Protein AF-A0A928F0D7-F1 (afdb_monomer)

Structure (mmCIF, N/CA/C/O backbone):
data_AF-A0A928F0D7-F1
#
_entry.id   AF-A0A928F0D7-F1
#
loop_
_atom_site.group_PDB
_atom_site.id
_atom_site.type_symbol
_atom_site.label_atom_id
_atom_site.label_alt_id
_atom_site.label_comp_id
_atom_site.label_asym_id
_atom_site.label_entity_id
_atom_site.label_seq_id
_atom_site.pdbx_PDB_ins_code
_atom_site.Cartn_x
_atom_site.Cartn_y
_atom_site.Cartn_z
_atom_site.occupancy
_atom_site.B_iso_or_equiv
_atom_site.auth_seq_id
_atom_site.auth_comp_id
_atom_site.auth_asym_id
_atom_site.auth_atom_id
_atom_site.pdbx_PDB_model_num
ATOM 1 N N . MET A 1 1 ? -34.756 -1.075 4.981 1.00 40.56 1 MET A N 1
ATOM 2 C CA . MET A 1 1 ? -33.347 -1.495 5.172 1.00 40.56 1 MET A CA 1
ATOM 3 C C . MET A 1 1 ? -32.437 -0.626 4.311 1.00 40.56 1 MET A C 1
ATOM 5 O O . MET A 1 1 ? -32.427 -0.788 3.096 1.00 40.56 1 MET A O 1
ATOM 9 N N . ARG A 1 2 ? -31.696 0.325 4.898 1.00 47.81 2 ARG A N 1
ATOM 10 C CA . ARG A 1 2 ? -30.584 0.982 4.189 1.00 47.81 2 ARG A CA 1
ATOM 11 C C . ARG A 1 2 ? -29.547 -0.110 3.924 1.00 47.81 2 ARG A C 1
ATOM 13 O O . ARG A 1 2 ? -28.918 -0.562 4.872 1.00 47.81 2 ARG A O 1
ATOM 20 N N . ARG A 1 3 ? -29.404 -0.576 2.676 1.00 47.81 3 ARG A N 1
ATOM 21 C CA . ARG A 1 3 ? -28.232 -1.369 2.273 1.00 47.81 3 ARG A CA 1
ATOM 22 C C . ARG A 1 3 ? -27.019 -0.530 2.664 1.00 47.81 3 ARG A C 1
ATOM 24 O O . ARG A 1 3 ? -26.816 0.532 2.077 1.00 47.81 3 ARG A O 1
ATOM 31 N N . GLY A 1 4 ? -26.316 -0.930 3.722 1.00 54.19 4 GLY A N 1
ATOM 32 C CA . GLY A 1 4 ? -25.135 -0.229 4.208 1.00 54.19 4 GLY A CA 1
ATOM 33 C C . GLY A 1 4 ? -24.134 -0.186 3.067 1.00 54.19 4 GLY A C 1
ATOM 34 O O . GLY A 1 4 ? -23.581 -1.213 2.687 1.00 54.19 4 GLY A O 1
ATOM 35 N N . ARG A 1 5 ? -23.997 0.975 2.428 1.00 63.88 5 ARG A N 1
ATOM 36 C CA . ARG A 1 5 ? -23.046 1.168 1.339 1.00 63.88 5 ARG A CA 1
ATOM 37 C C . ARG A 1 5 ? -21.666 1.031 1.980 1.00 63.88 5 ARG A C 1
ATOM 39 O O . ARG A 1 5 ? -21.273 1.949 2.695 1.00 63.88 5 ARG A O 1
ATOM 46 N N . LYS A 1 6 ? -20.987 -0.108 1.768 1.00 68.44 6 LYS A N 1
ATOM 47 C CA . LYS A 1 6 ? -19.588 -0.294 2.182 1.00 68.44 6 LYS A CA 1
ATOM 48 C C . LYS A 1 6 ? -18.804 0.944 1.765 1.00 68.44 6 LYS A C 1
ATOM 50 O O . LYS A 1 6 ? -18.9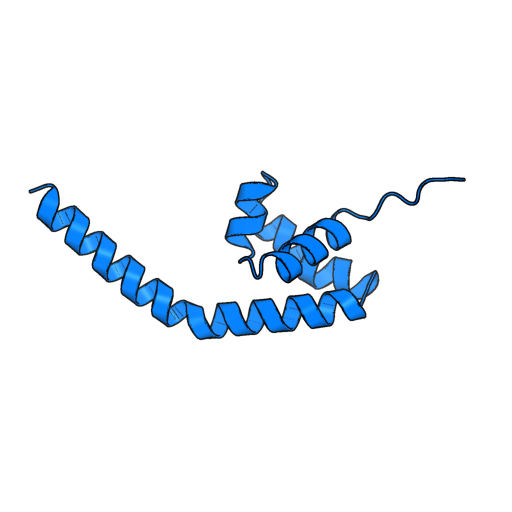31 1.407 0.624 1.00 68.44 6 LYS A O 1
ATOM 55 N N . GLU A 1 7 ? -18.066 1.524 2.704 1.00 82.00 7 GLU A N 1
ATOM 56 C CA . GLU A 1 7 ? -17.282 2.717 2.408 1.00 82.00 7 GLU A CA 1
ATOM 57 C C . GLU A 1 7 ? -16.190 2.363 1.398 1.00 82.00 7 GLU A C 1
ATOM 59 O O . GLU A 1 7 ? -15.682 1.242 1.362 1.00 82.00 7 GLU A O 1
ATOM 64 N N . ARG A 1 8 ? -15.797 3.336 0.569 1.00 87.62 8 ARG A N 1
ATOM 65 C CA . ARG A 1 8 ? -14.757 3.134 -0.452 1.00 87.62 8 ARG A CA 1
ATOM 66 C C . ARG A 1 8 ? -13.491 2.503 0.141 1.00 87.62 8 ARG A C 1
ATOM 68 O O . ARG A 1 8 ? -12.885 1.653 -0.496 1.00 87.62 8 ARG A O 1
ATOM 75 N N . CYS A 1 9 ? -13.128 2.885 1.362 1.00 88.19 9 CYS A N 1
ATOM 76 C CA . CYS A 1 9 ? -11.966 2.374 2.085 1.00 88.19 9 CYS A CA 1
ATOM 77 C C . CYS A 1 9 ? -12.045 0.858 2.331 1.00 88.19 9 CYS A C 1
ATOM 79 O O . CYS A 1 9 ? -11.045 0.167 2.167 1.00 88.19 9 CYS A O 1
ATOM 81 N N . GLU A 1 10 ? -13.229 0.340 2.665 1.00 90.56 10 GLU A N 1
ATOM 82 C CA . GLU A 1 10 ? -13.459 -1.092 2.888 1.00 90.56 10 GLU A CA 1
ATOM 83 C C . GLU A 1 10 ? -13.396 -1.867 1.575 1.00 90.56 10 GLU A C 1
ATOM 85 O O . GLU A 1 10 ? -12.759 -2.909 1.511 1.00 90.56 10 GLU A O 1
ATOM 90 N N . VAL A 1 11 ? -13.982 -1.326 0.500 1.00 91.44 11 VAL A N 1
ATOM 91 C CA . VAL A 1 11 ? -13.927 -1.951 -0.833 1.00 91.44 11 VAL A CA 1
ATOM 92 C C . VAL A 1 11 ? -12.486 -2.032 -1.345 1.00 91.44 11 VAL A C 1
ATOM 94 O O . VAL A 1 11 ? -12.078 -3.054 -1.896 1.00 91.44 11 VAL A O 1
ATOM 97 N N . LEU A 1 12 ? -11.701 -0.968 -1.149 1.00 92.00 12 LEU A N 1
ATOM 98 C CA . LEU A 1 12 ? -10.284 -0.946 -1.514 1.00 92.00 12 LEU A CA 1
ATOM 99 C C . LEU A 1 12 ? -9.463 -1.920 -0.659 1.00 92.00 12 LEU A C 1
ATOM 101 O O . LEU A 1 12 ? -8.580 -2.587 -1.196 1.00 92.00 12 LEU A O 1
ATOM 105 N N . GLY A 1 13 ? -9.755 -2.007 0.642 1.00 91.88 13 GLY A N 1
ATOM 106 C CA . GLY A 1 13 ? -9.115 -2.951 1.559 1.00 91.88 13 GLY A CA 1
ATOM 107 C C . GLY A 1 13 ? -9.403 -4.406 1.193 1.00 91.88 13 GLY A C 1
ATOM 108 O O . GLY A 1 13 ? -8.463 -5.178 1.010 1.00 91.88 13 GLY A O 1
ATOM 109 N N . ASP A 1 14 ? -10.678 -4.750 0.988 1.00 92.88 14 ASP A N 1
ATOM 110 C CA . ASP A 1 14 ? -11.119 -6.088 0.570 1.00 92.88 14 ASP A CA 1
ATOM 111 C C . ASP A 1 14 ? -10.420 -6.486 -0.737 1.00 92.88 14 ASP A C 1
ATOM 113 O O . ASP A 1 14 ? -9.793 -7.540 -0.818 1.00 92.88 14 ASP A O 1
ATOM 117 N N . TYR A 1 15 ? -10.436 -5.608 -1.746 1.00 93.19 15 TYR A N 1
ATOM 118 C CA . TYR A 1 15 ? -9.795 -5.892 -3.030 1.00 93.19 15 TYR A CA 1
ATOM 119 C C . TYR A 1 15 ? -8.284 -6.121 -2.897 1.00 93.19 15 TYR A C 1
ATOM 121 O O . TYR A 1 15 ? -7.730 -6.994 -3.573 1.00 93.19 15 TYR A O 1
ATOM 129 N N . LEU A 1 16 ? -7.610 -5.345 -2.043 1.00 92.25 16 LEU A N 1
ATOM 130 C CA . LEU A 1 16 ? -6.174 -5.463 -1.812 1.00 92.25 16 LEU A CA 1
ATOM 131 C C . LEU A 1 16 ? -5.824 -6.816 -1.186 1.00 92.25 16 LEU A C 1
ATOM 133 O O . LEU A 1 16 ? -4.890 -7.461 -1.658 1.00 92.25 16 LEU A O 1
ATOM 137 N N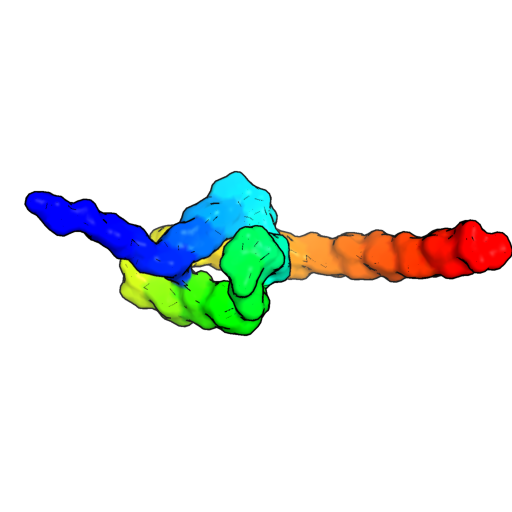 . VAL A 1 17 ? -6.597 -7.261 -0.192 1.00 93.00 17 VAL A N 1
ATOM 138 C CA . VAL A 1 17 ? -6.401 -8.556 0.475 1.00 93.00 17 VAL A CA 1
ATOM 139 C C . VAL A 1 17 ? -6.740 -9.714 -0.462 1.00 93.00 17 VAL A C 1
ATOM 141 O O . VAL A 1 17 ? -5.911 -10.601 -0.649 1.00 93.00 17 VAL A O 1
ATOM 144 N N . THR A 1 18 ? -7.904 -9.687 -1.121 1.00 93.31 18 THR A N 1
ATOM 145 C CA . THR A 1 18 ? -8.349 -10.767 -2.020 1.00 93.31 18 THR A CA 1
ATOM 146 C C . THR A 1 18 ? -7.377 -11.005 -3.174 1.00 93.31 18 THR A C 1
ATOM 148 O O . THR A 1 18 ? -7.121 -12.149 -3.535 1.00 93.31 18 THR A O 1
ATOM 151 N N . ASN A 1 19 ? -6.812 -9.939 -3.746 1.00 92.12 19 ASN A N 1
ATOM 152 C CA . ASN A 1 19 ? -5.921 -10.042 -4.906 1.00 92.12 19 ASN A CA 1
ATOM 153 C C . ASN A 1 19 ? -4.431 -9.985 -4.537 1.00 92.12 19 ASN A C 1
ATOM 155 O O . ASN A 1 19 ? -3.591 -9.959 -5.437 1.00 92.12 19 ASN A O 1
ATOM 159 N N . ARG A 1 20 ? -4.098 -9.871 -3.240 1.00 90.56 20 ARG A N 1
ATOM 160 C CA . ARG A 1 20 ? -2.746 -9.558 -2.730 1.00 90.56 20 ARG A CA 1
ATOM 161 C C . ARG A 1 20 ? -2.060 -8.435 -3.528 1.00 90.56 20 ARG A C 1
ATOM 163 O O . ARG A 1 20 ? -0.865 -8.463 -3.823 1.00 90.56 20 ARG A O 1
ATOM 170 N N . ALA A 1 21 ? -2.847 -7.447 -3.947 1.00 90.56 21 ALA A N 1
ATOM 171 C CA . ALA A 1 21 ? -2.436 -6.468 -4.944 1.00 90.56 21 ALA A CA 1
ATOM 172 C C . ALA A 1 21 ? -1.620 -5.324 -4.324 1.00 90.56 21 ALA A C 1
ATOM 174 O O . ALA A 1 21 ? -1.788 -4.948 -3.169 1.00 90.56 21 ALA A O 1
ATOM 175 N N . THR A 1 22 ? -0.767 -4.679 -5.123 1.00 91.19 22 THR A N 1
ATOM 176 C CA . THR A 1 22 ? -0.083 -3.453 -4.672 1.00 91.19 22 THR A CA 1
ATOM 177 C C . THR A 1 22 ? -1.019 -2.246 -4.710 1.00 91.19 22 THR A C 1
ATOM 179 O O . THR A 1 22 ? -1.868 -2.144 -5.595 1.00 91.19 22 THR A O 1
ATOM 182 N N . VAL A 1 23 ? -0.760 -1.236 -3.872 1.00 91.50 23 VAL A N 1
ATOM 183 C CA . VAL A 1 23 ? -1.474 0.061 -3.903 1.00 91.50 23 VAL A CA 1
ATOM 184 C C . VAL A 1 23 ? -1.517 0.676 -5.309 1.00 91.50 23 VAL A C 1
ATOM 186 O O . VAL A 1 23 ? -2.512 1.288 -5.684 1.00 91.50 23 VAL A O 1
ATOM 189 N N . ARG A 1 24 ? -0.458 0.511 -6.119 1.00 89.75 24 ARG A N 1
ATOM 190 C CA . ARG A 1 24 ? -0.433 1.014 -7.506 1.00 89.75 24 ARG A CA 1
ATOM 191 C C . ARG A 1 24 ? -1.377 0.240 -8.424 1.00 89.75 24 ARG A C 1
ATOM 193 O O . ARG A 1 24 ? -2.000 0.858 -9.277 1.00 89.75 24 ARG A O 1
ATOM 200 N N . ALA A 1 25 ? -1.469 -1.078 -8.261 1.00 90.75 25 ALA A N 1
ATOM 201 C CA . ALA A 1 25 ? -2.377 -1.910 -9.045 1.00 90.75 25 ALA A CA 1
ATOM 202 C C . ALA A 1 25 ? -3.839 -1.600 -8.697 1.00 90.75 25 ALA A C 1
ATOM 204 O O . ALA A 1 25 ? -4.649 -1.400 -9.596 1.00 90.75 25 ALA A O 1
ATOM 205 N N . VAL A 1 26 ? -4.148 -1.454 -7.405 1.00 92.62 26 VAL A N 1
ATOM 206 C CA . VAL A 1 26 ? -5.478 -1.029 -6.945 1.00 92.62 26 VAL A CA 1
ATOM 207 C C . VAL A 1 26 ? -5.815 0.367 -7.481 1.00 92.62 26 VAL A C 1
ATOM 209 O O . VAL A 1 26 ? -6.878 0.568 -8.054 1.00 92.62 26 VAL A O 1
ATOM 212 N N . ALA A 1 27 ? -4.889 1.324 -7.384 1.00 93.38 27 ALA A N 1
ATOM 213 C CA . ALA A 1 27 ? -5.065 2.669 -7.937 1.00 93.38 27 ALA A CA 1
ATOM 214 C C . ALA A 1 27 ? -5.398 2.652 -9.439 1.00 93.38 27 ALA A C 1
ATOM 216 O O . ALA A 1 27 ? -6.332 3.325 -9.869 1.00 93.38 27 ALA A O 1
ATOM 217 N N . ALA A 1 28 ? -4.674 1.843 -10.219 1.00 93.12 28 ALA A N 1
ATOM 218 C CA . ALA A 1 28 ? -4.924 1.683 -11.649 1.00 93.12 28 ALA A CA 1
ATOM 219 C C . ALA A 1 28 ? -6.289 1.037 -11.936 1.00 93.12 28 ALA A C 1
ATOM 221 O O . ALA A 1 28 ? -7.004 1.510 -12.811 1.00 93.12 28 ALA A O 1
ATOM 222 N N . HIS A 1 29 ? -6.670 0.005 -11.177 1.00 91.88 29 HIS A N 1
ATOM 223 C CA . HIS A 1 29 ? -7.943 -0.697 -11.349 1.00 91.88 29 HIS A CA 1
ATOM 224 C C . HIS A 1 29 ? -9.155 0.196 -11.045 1.00 91.88 29 HIS A C 1
ATOM 226 O O . HIS A 1 29 ? -10.134 0.198 -11.782 1.00 91.88 29 HIS A O 1
ATOM 232 N N . PHE A 1 30 ? -9.087 0.983 -9.970 1.00 89.44 30 PHE A N 1
ATOM 233 C CA . PHE A 1 30 ? -10.181 1.860 -9.545 1.00 89.44 30 PHE A CA 1
ATOM 234 C C . PHE A 1 30 ? -10.128 3.263 -10.173 1.00 89.44 30 PHE A C 1
ATOM 236 O O . PHE A 1 30 ? -10.977 4.096 -9.861 1.00 89.44 30 PHE A O 1
ATOM 243 N N . GLY A 1 31 ? -9.137 3.550 -11.025 1.00 92.94 31 GLY A N 1
ATOM 244 C CA . GLY A 1 31 ? -8.997 4.849 -11.691 1.00 92.94 31 GLY A CA 1
ATOM 245 C C . GLY A 1 31 ? -8.758 6.021 -10.733 1.00 92.94 31 GLY A C 1
ATOM 246 O O . GLY A 1 31 ? -9.143 7.149 -11.025 1.00 92.94 31 GLY A O 1
ATOM 247 N N . ILE A 1 32 ? -8.144 5.772 -9.574 1.00 92.50 32 ILE A N 1
ATOM 248 C CA . ILE A 1 32 ? -7.875 6.788 -8.546 1.00 92.50 32 ILE A CA 1
ATOM 249 C C . ILE A 1 32 ? -6.381 6.926 -8.284 1.00 92.50 32 ILE A C 1
ATOM 251 O O . ILE A 1 32 ? -5.582 6.043 -8.587 1.00 92.50 32 ILE A O 1
ATOM 255 N N . SER A 1 33 ? -5.971 8.053 -7.701 1.00 92.94 33 SER A N 1
ATOM 256 C CA . SER A 1 33 ? -4.553 8.276 -7.431 1.00 92.94 33 SER A CA 1
ATOM 257 C C . SER A 1 33 ? -4.028 7.315 -6.357 1.00 92.94 33 SER A C 1
ATOM 259 O O . SER A 1 33 ? -4.711 7.006 -5.377 1.00 92.94 33 SER A O 1
ATOM 261 N N . LYS A 1 34 ? -2.762 6.902 -6.492 1.00 92.44 34 LYS A N 1
ATOM 262 C CA . LYS A 1 34 ? -2.059 6.094 -5.480 1.00 92.44 34 LYS A CA 1
ATOM 263 C C . LYS A 1 34 ? -2.145 6.730 -4.086 1.00 92.44 34 LYS A C 1
A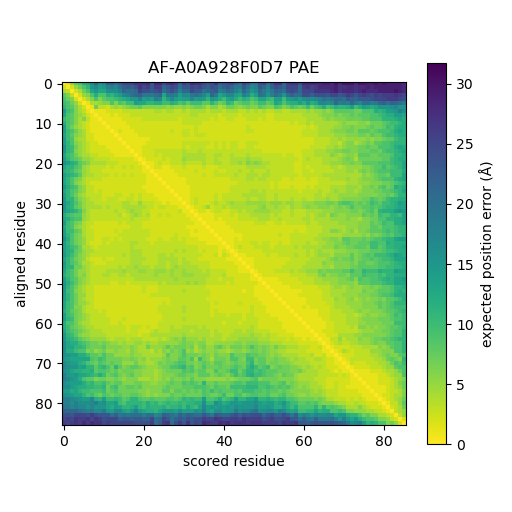TOM 265 O O . LYS A 1 34 ? -2.349 6.020 -3.108 1.00 92.44 34 LYS A O 1
ATOM 270 N N . SER A 1 35 ? -1.982 8.050 -3.989 1.00 91.12 35 SER A N 1
ATOM 271 C CA . SER A 1 35 ? -2.041 8.777 -2.715 1.00 91.12 35 SER A CA 1
ATOM 272 C C . SER A 1 35 ? -3.441 8.74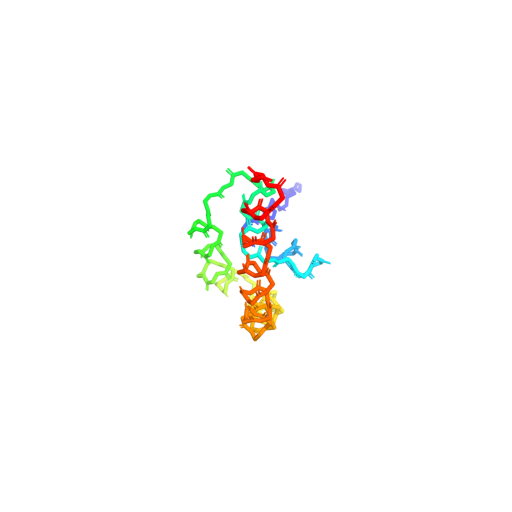2 -2.103 1.00 91.12 35 SER A C 1
ATOM 274 O O . SER A 1 35 ? -3.567 8.632 -0.887 1.00 91.12 35 SER A O 1
ATOM 276 N N . THR A 1 36 ? -4.487 8.777 -2.936 1.00 92.44 36 THR A N 1
ATOM 277 C CA . THR A 1 36 ? -5.880 8.616 -2.496 1.00 92.44 36 THR A CA 1
ATOM 278 C C . THR A 1 36 ? -6.114 7.219 -1.934 1.00 92.44 36 THR A C 1
ATOM 280 O O . THR A 1 36 ? -6.631 7.108 -0.828 1.00 92.44 36 THR A O 1
ATOM 283 N N . VAL A 1 37 ? -5.677 6.170 -2.645 1.00 93.50 37 VAL A 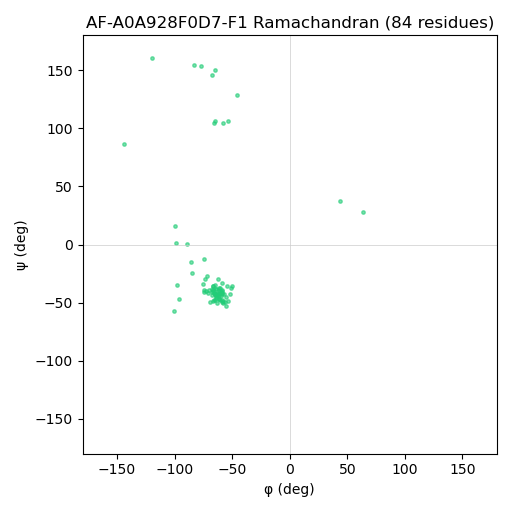N 1
ATOM 284 C CA . VAL A 1 37 ? -5.773 4.788 -2.142 1.00 93.50 37 VAL A CA 1
ATOM 285 C C . VAL A 1 37 ? -5.039 4.669 -0.819 1.00 93.50 37 VAL A C 1
ATOM 287 O O . VAL A 1 37 ? -5.615 4.176 0.138 1.00 93.50 37 VAL A O 1
ATOM 290 N N . HIS A 1 38 ? -3.799 5.162 -0.745 1.00 91.69 38 HIS A N 1
ATOM 291 C CA . HIS A 1 38 ? -2.990 5.065 0.463 1.00 91.69 38 HIS A CA 1
ATOM 292 C C . HIS A 1 38 ? -3.681 5.717 1.662 1.00 91.69 38 HIS A C 1
ATOM 294 O O . HIS A 1 38 ? -3.837 5.050 2.672 1.00 91.69 38 HIS A O 1
ATOM 300 N N . LYS A 1 39 ? -4.159 6.965 1.547 1.00 93.00 39 LYS A N 1
ATOM 301 C CA . LYS A 1 39 ? -4.912 7.621 2.633 1.00 93.00 39 LYS A CA 1
ATOM 302 C C . LYS A 1 39 ? -6.141 6.813 3.053 1.00 93.00 39 LYS A C 1
ATOM 304 O O . LYS A 1 39 ? -6.397 6.646 4.242 1.00 93.00 39 LYS A O 1
ATOM 309 N N . ASP A 1 40 ? -6.881 6.276 2.089 1.00 91.62 40 ASP A N 1
ATOM 310 C CA . ASP A 1 40 ? -8.071 5.481 2.379 1.00 91.62 40 ASP A CA 1
ATOM 311 C C . ASP A 1 40 ? -7.737 4.171 3.109 1.00 91.62 40 ASP A C 1
ATOM 313 O O . ASP A 1 40 ? -8.428 3.832 4.066 1.00 91.62 40 ASP A O 1
ATOM 317 N N . VAL A 1 41 ? -6.675 3.458 2.714 1.00 90.62 41 VAL A N 1
ATOM 318 C CA . VAL A 1 41 ? -6.310 2.173 3.336 1.00 90.62 41 VAL A CA 1
ATOM 319 C C . VAL A 1 41 ? -5.463 2.307 4.601 1.00 90.62 41 VAL A C 1
ATOM 321 O O . VAL A 1 41 ? -5.503 1.402 5.425 1.00 90.62 41 VAL A O 1
ATOM 324 N N . THR A 1 42 ? -4.709 3.396 4.792 1.00 88.56 42 THR A N 1
ATOM 325 C CA . THR A 1 42 ? -3.867 3.569 5.990 1.00 88.56 42 THR A CA 1
ATOM 326 C C . THR A 1 42 ? -4.502 4.415 7.080 1.00 88.56 42 THR A C 1
ATOM 328 O O . THR A 1 42 ? -4.276 4.142 8.251 1.00 88.56 42 THR A O 1
ATOM 331 N N . GLU A 1 43 ? -5.280 5.438 6.726 1.00 90.19 43 GLU A N 1
ATOM 332 C CA . GLU A 1 43 ? -5.883 6.341 7.715 1.00 90.19 43 GLU A CA 1
ATOM 333 C C . GLU A 1 43 ? -7.349 5.973 7.952 1.00 90.19 43 GLU A C 1
ATOM 335 O O . GLU A 1 43 ? -7.757 5.669 9.072 1.00 90.19 43 GLU A O 1
ATOM 340 N N . ARG A 1 44 ? -8.155 5.965 6.884 1.00 90.38 44 ARG A N 1
ATOM 341 C CA . ARG A 1 44 ? -9.612 5.809 7.010 1.00 90.38 44 ARG A CA 1
ATOM 342 C C . ARG A 1 44 ? -10.024 4.380 7.337 1.00 90.38 44 ARG A C 1
ATOM 344 O O . ARG A 1 44 ? -10.907 4.181 8.164 1.00 90.38 44 ARG A O 1
ATOM 351 N N . LEU A 1 45 ? -9.384 3.391 6.714 1.00 90.94 45 LEU A N 1
ATOM 352 C CA . LEU A 1 45 ? -9.685 1.983 6.960 1.00 90.94 45 LEU A CA 1
ATOM 353 C C . LEU A 1 45 ? -9.364 1.580 8.403 1.00 90.94 45 LEU A C 1
ATOM 355 O O . LEU A 1 45 ? -10.156 0.867 9.003 1.00 90.94 45 LEU A O 1
ATOM 359 N N . TYR A 1 46 ? -8.278 2.097 8.985 1.00 90.12 46 TYR A N 1
ATOM 360 C CA . TYR A 1 46 ? -7.940 1.849 10.389 1.00 90.12 46 TYR A CA 1
ATOM 361 C C . TYR A 1 46 ? -9.051 2.310 11.344 1.00 90.12 46 TYR A C 1
ATOM 363 O O . TYR A 1 46 ? -9.410 1.590 12.268 1.00 90.12 46 TYR A O 1
ATOM 371 N N . GLN A 1 47 ? -9.642 3.481 11.089 1.00 87.81 47 GLN A N 1
ATOM 372 C CA . GLN A 1 47 ? -10.722 4.025 11.921 1.00 87.81 47 GLN A CA 1
ATOM 373 C C . GLN A 1 47 ? -12.048 3.270 11.760 1.00 87.81 47 GLN A C 1
ATOM 375 O O . GLN A 1 47 ? -12.878 3.285 12.666 1.00 87.81 47 GLN A O 1
ATOM 380 N N . LYS A 1 48 ? -12.276 2.653 10.597 1.00 88.31 48 LYS A N 1
ATOM 381 C CA . LYS A 1 48 ? -13.554 2.019 10.241 1.00 88.31 48 LYS A CA 1
ATOM 382 C C . LYS A 1 48 ? -13.567 0.524 10.518 1.00 88.31 48 LYS A C 1
ATOM 384 O O . LYS A 1 48 ? -14.525 0.017 11.089 1.00 88.31 48 LYS A O 1
ATOM 389 N N . ASN A 1 49 ? -12.510 -0.170 10.111 1.00 88.69 49 ASN A N 1
ATOM 390 C CA . ASN A 1 49 ? -12.379 -1.610 10.244 1.00 88.69 49 ASN A CA 1
ATOM 391 C C . ASN A 1 49 ? -10.915 -1.989 10.550 1.00 88.69 49 ASN A C 1
ATOM 393 O O . ASN A 1 49 ? -10.141 -2.297 9.635 1.00 88.69 49 ASN A O 1
ATOM 397 N N . PRO A 1 50 ? -10.532 -1.989 11.842 1.00 89.88 50 PRO A N 1
ATOM 398 C CA . PRO A 1 50 ? -9.184 -2.346 12.284 1.00 89.88 50 PRO A CA 1
ATOM 399 C C . PRO A 1 50 ? -8.771 -3.767 11.881 1.00 89.88 50 PRO A C 1
ATOM 401 O O . PRO A 1 50 ? -7.604 -4.011 11.579 1.00 89.88 50 PRO A O 1
ATOM 404 N N . THR A 1 51 ? -9.724 -4.701 11.833 1.00 92.25 51 THR A N 1
ATOM 405 C CA . THR A 1 51 ? -9.475 -6.097 11.454 1.00 92.25 51 THR A CA 1
ATOM 406 C C . THR A 1 51 ? -9.054 -6.203 9.992 1.00 92.25 51 THR A C 1
ATOM 408 O O . THR A 1 51 ? -8.043 -6.829 9.679 1.00 92.25 51 THR A O 1
ATOM 411 N N . LEU A 1 52 ? -9.786 -5.540 9.090 1.00 91.38 52 LEU A N 1
ATOM 412 C CA . LEU A 1 52 ? -9.430 -5.509 7.672 1.00 91.38 52 LEU A CA 1
ATOM 413 C C . LEU A 1 52 ? -8.124 -4.737 7.441 1.00 91.38 52 LEU A C 1
ATOM 415 O O . LEU A 1 52 ? -7.313 -5.132 6.606 1.00 91.38 52 LEU A O 1
ATOM 419 N N . TYR A 1 53 ? -7.884 -3.672 8.211 1.00 93.50 53 TYR A N 1
ATOM 420 C CA . TYR A 1 53 ? -6.615 -2.948 8.178 1.00 93.50 53 TYR A CA 1
ATOM 421 C C . TYR A 1 53 ? -5.418 -3.847 8.517 1.00 93.50 53 TYR A C 1
ATOM 423 O O . TYR A 1 53 ? -4.406 -3.766 7.827 1.00 93.50 53 TYR A O 1
ATOM 431 N N . ALA A 1 54 ? -5.521 -4.716 9.528 1.00 93.44 54 ALA A N 1
ATOM 432 C CA . ALA A 1 54 ? -4.435 -5.627 9.894 1.00 93.44 54 ALA A CA 1
ATOM 433 C C . ALA A 1 54 ? -4.060 -6.570 8.735 1.00 93.44 54 ALA A C 1
ATOM 435 O O . ALA A 1 54 ? -2.883 -6.693 8.400 1.00 93.44 54 ALA A O 1
ATOM 436 N N . ALA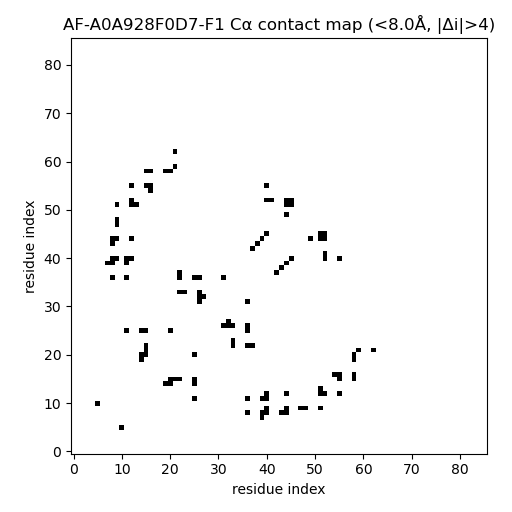 A 1 55 ? -5.059 -7.143 8.056 1.00 93.00 55 ALA A N 1
ATOM 437 C CA . ALA A 1 55 ? -4.834 -7.981 6.876 1.00 93.00 55 ALA A CA 1
ATOM 438 C C . ALA A 1 55 ? -4.215 -7.187 5.711 1.00 93.00 55 ALA A C 1
ATOM 440 O O . ALA A 1 55 ? -3.254 -7.622 5.081 1.00 93.00 55 ALA A O 1
ATOM 441 N N . VAL A 1 56 ? -4.720 -5.978 5.438 1.00 92.94 56 VAL A N 1
ATOM 442 C CA . VAL A 1 56 ? -4.135 -5.081 4.427 1.00 92.94 56 VAL A CA 1
ATOM 443 C C . VAL A 1 56 ? -2.681 -4.748 4.765 1.00 92.94 56 VAL A C 1
ATOM 445 O O . VAL A 1 56 ? -1.833 -4.714 3.874 1.00 92.94 56 VAL A O 1
ATOM 448 N N . LYS A 1 57 ? -2.381 -4.500 6.041 1.00 93.25 57 LYS A N 1
ATOM 449 C CA . LYS 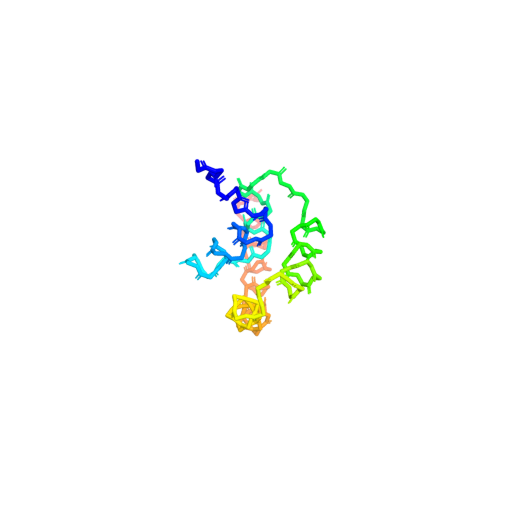A 1 57 ? -1.051 -4.134 6.524 1.00 93.25 57 LYS A CA 1
ATOM 450 C C . LYS A 1 57 ? -0.034 -5.248 6.275 1.00 93.25 57 LYS A C 1
ATOM 452 O O . LYS A 1 57 ? 1.042 -4.949 5.763 1.00 93.25 57 LYS A O 1
ATOM 457 N N . GLU A 1 58 ? -0.400 -6.497 6.542 1.00 92.94 58 GLU A N 1
ATOM 458 C CA . GLU A 1 58 ? 0.429 -7.671 6.248 1.00 92.94 58 GLU A CA 1
ATOM 459 C C . GLU A 1 58 ? 0.765 -7.761 4.752 1.00 92.94 58 GLU A C 1
ATOM 461 O O . GLU A 1 58 ? 1.938 -7.793 4.381 1.00 92.94 58 GLU A O 1
ATOM 466 N N . ILE A 1 59 ? -0.240 -7.648 3.875 1.00 92.44 59 ILE A N 1
ATOM 467 C CA . ILE A 1 59 ? -0.032 -7.653 2.416 1.00 92.44 59 ILE A CA 1
ATOM 468 C C . ILE A 1 59 ? 0.851 -6.485 1.956 1.00 92.44 59 ILE A C 1
ATOM 470 O O . ILE A 1 59 ? 1.645 -6.619 1.019 1.00 92.44 59 ILE A O 1
ATOM 474 N N . LEU A 1 60 ? 0.720 -5.306 2.567 1.00 90.38 60 LEU A N 1
ATOM 475 C CA . LEU A 1 60 ? 1.574 -4.162 2.247 1.00 90.38 60 LEU A CA 1
ATOM 476 C C . LEU A 1 60 ? 3.026 -4.397 2.664 1.00 90.38 60 LEU A C 1
ATOM 478 O O . LEU A 1 60 ? 3.931 -3.978 1.936 1.00 90.38 60 LEU A O 1
ATOM 482 N N . ASP A 1 61 ? 3.249 -5.047 3.802 1.00 91.06 61 ASP A N 1
ATOM 483 C CA . ASP A 1 61 ? 4.584 -5.359 4.299 1.00 91.06 61 ASP A CA 1
ATOM 484 C C . ASP A 1 61 ? 5.241 -6.484 3.476 1.00 91.06 61 ASP A C 1
ATOM 486 O O . ASP A 1 61 ? 6.398 -6.323 3.080 1.00 91.06 61 ASP A O 1
ATOM 490 N N . GLU A 1 62 ? 4.492 -7.522 3.080 1.00 90.56 62 GLU A N 1
ATOM 491 C CA . GLU A 1 62 ? 4.914 -8.522 2.078 1.00 90.56 62 GLU A CA 1
ATOM 492 C C . GLU A 1 62 ? 5.324 -7.838 0.761 1.00 90.56 62 GLU A C 1
ATOM 494 O O . GLU A 1 62 ? 6.448 -7.968 0.279 1.00 90.56 62 GLU A O 1
ATOM 499 N N . ASN A 1 63 ? 4.458 -6.990 0.202 1.00 89.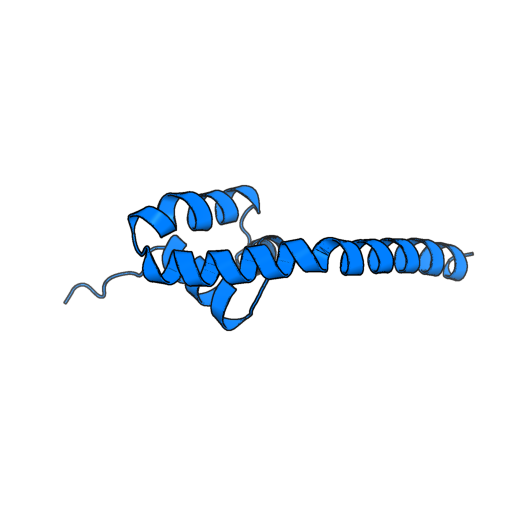31 63 ASN A N 1
ATOM 500 C CA . ASN A 1 63 ? 4.764 -6.282 -1.043 1.00 89.31 63 ASN A CA 1
ATOM 501 C C . ASN A 1 63 ? 5.978 -5.344 -0.919 1.00 89.31 63 ASN A C 1
ATOM 503 O O . ASN A 1 63 ? 6.660 -5.055 -1.910 1.00 89.31 63 ASN A O 1
ATOM 507 N N . LYS A 1 64 ? 6.232 -4.806 0.278 1.00 88.19 64 LYS A N 1
ATOM 508 C CA . LYS A 1 64 ? 7.391 -3.955 0.553 1.00 88.19 64 LYS A CA 1
ATOM 509 C C . LYS A 1 64 ? 8.666 -4.785 0.640 1.00 88.19 64 LYS A C 1
ATOM 511 O O . LYS A 1 64 ? 9.685 -4.321 0.122 1.00 88.19 64 LYS A O 1
ATOM 516 N N . SER A 1 65 ? 8.606 -5.978 1.234 1.00 89.19 65 SER A N 1
ATOM 517 C CA . SER A 1 65 ? 9.737 -6.903 1.279 1.00 89.19 65 SER A CA 1
ATOM 518 C C . SER A 1 65 ? 10.097 -7.348 -0.136 1.00 89.19 65 SER A C 1
ATOM 520 O O . SER A 1 65 ? 11.241 -7.184 -0.524 1.00 89.19 65 SER A O 1
ATOM 522 N N . GLU A 1 66 ? 9.140 -7.721 -0.983 1.00 89.31 66 GLU A N 1
ATOM 523 C CA . GLU A 1 66 ? 9.392 -8.180 -2.361 1.00 89.31 66 GLU A CA 1
ATOM 524 C C . GLU A 1 66 ? 9.768 -7.063 -3.350 1.00 89.31 66 GLU A C 1
ATOM 526 O O . GLU A 1 66 ? 10.214 -7.316 -4.475 1.00 89.31 66 GLU A O 1
ATOM 531 N N . ARG A 1 67 ? 9.595 -5.792 -2.966 1.00 88.94 67 ARG A N 1
ATOM 532 C CA . ARG A 1 67 ? 9.802 -4.642 -3.860 1.00 88.94 67 ARG A CA 1
ATOM 533 C C . ARG A 1 67 ? 11.187 -4.628 -4.508 1.00 88.94 67 ARG A C 1
ATOM 535 O O . ARG A 1 67 ? 11.305 -4.192 -5.655 1.00 88.94 67 ARG A O 1
ATOM 542 N N . HIS A 1 68 ? 12.222 -5.057 -3.790 1.00 88.00 68 HIS A N 1
ATOM 543 C CA . HIS A 1 68 ? 13.588 -5.078 -4.313 1.00 88.00 68 HIS A CA 1
ATOM 544 C C . HIS A 1 68 ? 13.747 -6.091 -5.458 1.00 88.00 68 HIS A C 1
ATOM 546 O O . HIS A 1 68 ? 14.364 -5.756 -6.469 1.00 88.00 68 HIS A O 1
ATOM 552 N N . LEU A 1 69 ? 13.104 -7.262 -5.364 1.00 86.38 69 LEU A N 1
ATOM 553 C CA . LEU A 1 69 ? 13.081 -8.276 -6.426 1.00 86.38 69 LEU A CA 1
ATOM 554 C C . LEU A 1 69 ? 12.455 -7.703 -7.703 1.00 86.38 69 LEU A C 1
ATOM 556 O O . LEU A 1 69 ? 13.047 -7.741 -8.784 1.00 86.38 69 LEU A O 1
ATOM 560 N N . ARG A 1 70 ? 11.299 -7.047 -7.552 1.00 85.12 70 ARG A N 1
ATOM 561 C CA . ARG A 1 70 ? 10.583 -6.395 -8.662 1.00 85.12 70 ARG A CA 1
ATOM 562 C C . ARG A 1 70 ? 11.376 -5.224 -9.252 1.00 85.12 70 ARG A C 1
ATOM 564 O O . ARG A 1 70 ? 11.326 -4.986 -10.457 1.00 85.12 70 ARG A O 1
ATOM 571 N N . GLY A 1 71 ? 12.122 -4.487 -8.427 1.00 87.62 71 GLY A N 1
ATOM 572 C CA . GLY A 1 71 ? 13.006 -3.401 -8.867 1.00 87.62 71 GLY A CA 1
ATOM 573 C C . GLY A 1 71 ? 14.204 -3.890 -9.690 1.00 87.62 71 GLY A C 1
ATOM 574 O O . GLY A 1 71 ? 14.537 -3.286 -10.717 1.00 87.62 71 GLY A O 1
ATOM 575 N N . GLY A 1 72 ? 14.814 -5.005 -9.280 1.00 90.56 72 GLY A N 1
ATOM 576 C CA . GLY A 1 72 ? 15.877 -5.670 -10.036 1.00 90.56 72 GLY A CA 1
ATOM 577 C C . GLY A 1 72 ? 15.390 -6.136 -11.409 1.00 90.56 72 GLY A C 1
ATOM 578 O O . GLY A 1 72 ? 16.005 -5.823 -12.434 1.00 90.56 72 GLY A O 1
ATOM 579 N N . GLU A 1 73 ? 14.225 -6.787 -11.453 1.00 89.94 73 GLU A N 1
ATOM 580 C CA . GLU A 1 73 ? 13.610 -7.220 -12.709 1.00 89.94 73 GLU A CA 1
ATOM 581 C C . GLU A 1 73 ? 13.243 -6.040 -13.623 1.00 89.94 73 GLU A C 1
ATOM 583 O O . GLU A 1 73 ? 13.535 -6.072 -14.821 1.00 89.94 73 GLU A O 1
ATOM 588 N N . ALA A 1 74 ? 12.684 -4.958 -13.070 1.00 88.88 74 ALA A N 1
ATOM 589 C CA . ALA A 1 74 ? 12.367 -3.751 -13.833 1.00 88.88 74 ALA A CA 1
ATOM 590 C C . ALA A 1 74 ? 13.612 -3.147 -14.507 1.00 88.88 74 ALA A C 1
ATOM 592 O O . ALA A 1 74 ? 13.556 -2.726 -15.668 1.00 88.88 74 ALA A O 1
ATOM 593 N N . THR A 1 75 ? 14.751 -3.146 -13.808 1.00 89.88 75 THR A N 1
ATOM 594 C CA . THR A 1 75 ? 16.030 -2.675 -14.357 1.00 89.88 75 THR A CA 1
ATOM 595 C C . THR A 1 75 ? 16.502 -3.595 -15.479 1.00 89.88 75 THR A C 1
ATOM 597 O O . THR A 1 75 ? 16.776 -3.117 -16.581 1.00 89.88 75 THR A O 1
ATOM 600 N N . ARG A 1 76 ? 16.499 -4.918 -15.260 1.00 90.19 76 ARG A N 1
ATOM 601 C CA . ARG A 1 76 ? 16.842 -5.912 -16.291 1.00 90.19 76 ARG A CA 1
ATOM 602 C C . ARG A 1 76 ? 16.007 -5.719 -17.561 1.00 90.19 76 ARG A C 1
ATOM 604 O O . ARG A 1 76 ? 16.557 -5.626 -18.658 1.00 90.19 76 ARG A O 1
ATOM 611 N N . MET A 1 77 ? 14.689 -5.580 -17.416 1.00 90.25 77 MET A N 1
ATOM 612 C CA . MET A 1 77 ? 13.757 -5.385 -18.531 1.00 90.25 77 MET A CA 1
ATOM 613 C C . MET A 1 77 ? 13.998 -4.075 -19.290 1.00 90.25 77 MET A C 1
ATOM 615 O O . MET A 1 77 ? 13.923 -4.064 -20.519 1.00 90.25 77 MET A O 1
ATOM 619 N N . LYS A 1 78 ? 14.334 -2.978 -18.595 1.00 89.50 78 LYS A N 1
ATOM 620 C CA . LYS A 1 78 ? 14.674 -1.691 -19.228 1.00 89.50 78 LYS A CA 1
ATOM 621 C C . LYS A 1 78 ? 15.860 -1.833 -20.185 1.00 89.50 78 LYS A C 1
ATOM 623 O O . LYS A 1 78 ? 15.785 -1.356 -21.316 1.00 89.50 78 LYS A O 1
ATOM 628 N N . TYR A 1 79 ? 16.936 -2.489 -19.755 1.00 90.19 79 TYR A N 1
ATOM 629 C CA . TYR A 1 79 ? 18.130 -2.663 -20.588 1.00 90.19 79 TYR A CA 1
ATOM 630 C C . TYR A 1 79 ? 17.941 -3.719 -21.685 1.00 90.19 79 TYR A C 1
ATOM 632 O O . TYR A 1 79 ? 18.429 -3.520 -22.795 1.00 90.19 79 TYR A O 1
ATOM 640 N N . LEU A 1 80 ? 17.168 -4.784 -21.438 1.00 89.50 80 LEU A N 1
ATOM 641 C CA . LEU A 1 80 ? 16.779 -5.739 -22.484 1.00 89.50 80 LEU A CA 1
ATOM 642 C C . LEU A 1 80 ? 15.964 -5.071 -23.600 1.00 89.50 80 LEU A C 1
ATOM 644 O O . LEU A 1 80 ? 16.249 -5.295 -24.772 1.00 89.50 80 LEU A O 1
ATOM 648 N N . LYS A 1 81 ? 14.990 -4.215 -23.256 1.00 85.81 81 LYS A N 1
ATOM 649 C CA . LYS A 1 81 ? 14.227 -3.442 -24.250 1.00 85.81 81 LYS A CA 1
ATOM 650 C C . LYS A 1 81 ? 15.121 -2.488 -25.043 1.00 85.81 81 LYS A C 1
ATOM 652 O O . LYS A 1 81 ? 14.990 -2.434 -26.257 1.00 85.81 81 LYS A O 1
ATOM 657 N N . LYS A 1 82 ? 16.057 -1.794 -24.381 1.00 83.25 82 LYS A N 1
ATOM 658 C CA . LYS A 1 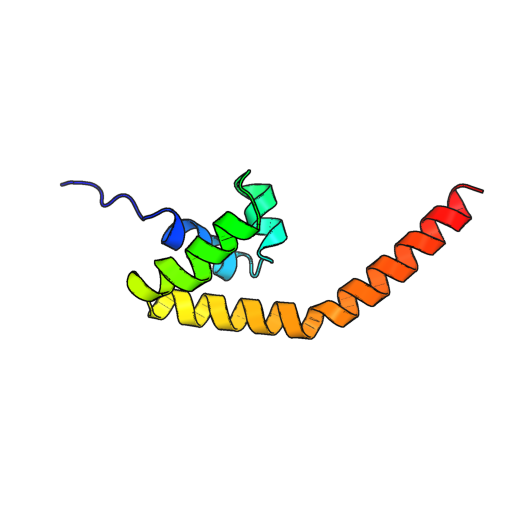82 ? 17.039 -0.936 -25.067 1.00 83.25 82 LYS A CA 1
ATOM 659 C C . LYS A 1 82 ? 17.925 -1.713 -26.048 1.00 83.25 82 LYS A C 1
ATOM 661 O O . LYS A 1 82 ? 18.220 -1.187 -27.106 1.00 83.25 82 LYS A O 1
ATOM 666 N N . ARG A 1 83 ? 18.322 -2.948 -25.714 1.00 77.94 83 ARG A N 1
ATOM 667 C CA . ARG A 1 83 ? 19.130 -3.813 -26.595 1.00 77.94 83 ARG A CA 1
ATOM 668 C C . ARG A 1 83 ? 18.357 -4.403 -27.775 1.00 77.94 83 ARG A C 1
ATOM 670 O O . ARG A 1 83 ? 18.975 -4.694 -28.780 1.00 77.94 83 ARG A O 1
ATOM 677 N N . LYS A 1 84 ? 17.047 -4.639 -27.634 1.00 70.31 84 LYS A N 1
ATOM 678 C CA . LYS A 1 84 ? 16.190 -5.197 -28.699 1.00 70.31 84 LYS A CA 1
ATOM 679 C C . LYS A 1 84 ? 15.621 -4.142 -29.656 1.00 70.31 84 LYS A C 1
ATOM 681 O O . LYS A 1 84 ? 15.065 -4.510 -30.680 1.00 70.31 84 LYS A O 1
ATOM 686 N N . GLY A 1 85 ? 15.686 -2.865 -29.282 1.00 60.53 85 GLY A N 1
ATOM 687 C CA . GLY A 1 85 ? 15.310 -1.730 -30.129 1.00 60.53 85 GLY A CA 1
ATOM 688 C C . GLY A 1 85 ? 16.505 -1.039 -30.792 1.00 60.53 85 GLY A C 1
ATOM 689 O O . GLY A 1 85 ? 16.352 0.104 -31.212 1.00 60.53 85 GLY A O 1
ATOM 690 N N . ALA A 1 86 ? 17.669 -1.696 -30.808 1.00 51.34 86 ALA A N 1
ATOM 691 C CA . ALA A 1 86 ? 18.884 -1.299 -31.515 1.00 51.34 86 ALA A CA 1
ATOM 692 C C . ALA A 1 86 ? 19.166 -2.308 -32.631 1.00 51.34 86 ALA A C 1
ATOM 694 O O . ALA A 1 86 ? 18.826 -3.497 -32.418 1.00 51.34 86 ALA A O 1
#

Nearest PDB structures (foldseek):
  2l0k-assembly1_A  TM=7.801E-01  e=1.912E-05  Bacillus subtilis
  3qp5-assembly2_C  TM=7.528E-01  e=1.971E+00  Chromobacterium violaceum
  3onq-assembly3_D  TM=6.646E-01  e=1.228E+00  Bifidobacterium adolescentis ATCC 15703
  4zms-assembly1_B  TM=6.653E-01  e=1.556E+00  Streptococcus pneumoniae R6
  1p4w-assembly1_A  TM=6.362E-01  e=2.650E+00  Erwinia amylovora

Radius of gyration: 16.44 Å; Cα contacts (8 Å, |Δi|>4): 62; chains: 1; bounding box: 52×20×44 Å

Solvent-accessible surface area (backbone atoms only — not comparable to full-atom values): 4835 Å² total; per-residue (Å²): 131,82,77,78,74,74,50,71,29,52,54,54,35,51,51,30,50,76,63,67,48,51,65,62,56,51,13,63,73,71,77,46,53,49,69,57,48,46,48,28,46,66,55,51,17,42,77,73,39,53,70,59,27,54,53,36,49,53,51,51,50,53,54,56,66,50,41,59,62,56,50,54,50,53,52,54,51,54,54,51,52,57,60,70,76,102

Sequence (86 aa):
MRRGRKERCEVLGDYLVTNRATVRAVAAHFGISKSTVHKDVTERLYQKNPTLYAAVKEILDENKSERHLRGGEATRMKYLKKRKGA

Foldseek 3Di:
DPPPPPDPLVVLLVVCLVVLDDLVVSCVVVVHDSVVNCCSLPPVCCVVPVPSSVSNVVSHVVCVVCVVVVVVVVVVVVVVVVVVVD

Mean predicted aligned error: 6.38 Å

pLDDT: mean 86.8, std 11.25, range [40.56, 93.5]

Secondary structure (DSSP, 8-state):
-------HHHHHHHHHHHTT--HHHHHHHHT--HHHHHHIIIIIHHHH-HHHHHHHHHHHHHHHHTHHHHHHHHHHHHHHHHHHT-